Protein AF-A0A383CA34-F1 (afdb_monomer_lite)

Sequence (43 aa):
MNKWDKQFTNDQEILMAFAIWDGSEKDRNGRKVVSMWQRLHLP

Radius of gyration: 13.81 Å; chains: 1; bounding box: 31×23×33 Å

Structure (mmCIF, N/CA/C/O backbone):
data_AF-A0A383CA34-F1
#
_entry.id   AF-A0A383CA34-F1
#
loop_
_atom_site.group_PDB
_atom_site.id
_atom_site.type_symbol
_atom_site.label_atom_id
_atom_site.label_alt_id
_atom_site.label_comp_id
_atom_site.label_asym_id
_atom_site.label_entity_id
_atom_site.label_seq_id
_atom_site.pdbx_PDB_ins_code
_atom_site.Cartn_x
_atom_site.Cartn_y
_atom_site.Cartn_z
_atom_site.occupancy
_atom_site.B_iso_or_equiv
_atom_site.auth_seq_id
_atom_site.auth_comp_id
_atom_site.auth_asym_id
_atom_site.auth_atom_id
_ato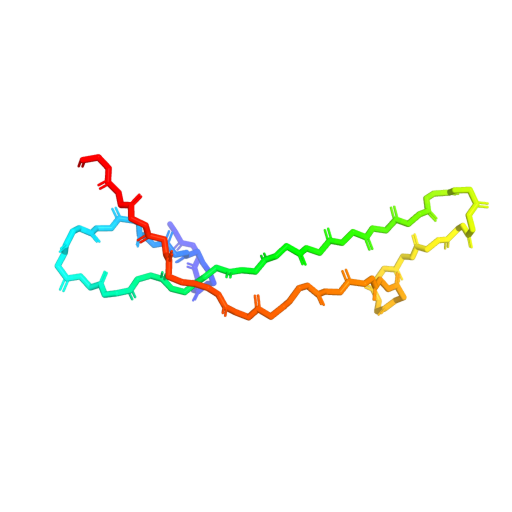m_site.pdbx_PDB_model_num
ATOM 1 N N . MET A 1 1 ? -9.595 14.300 6.552 1.00 73.38 1 MET A N 1
ATOM 2 C CA . MET A 1 1 ? -9.406 12.980 5.919 1.00 73.38 1 MET A CA 1
ATOM 3 C C . MET A 1 1 ? -10.025 13.014 4.541 1.00 73.38 1 MET A C 1
ATOM 5 O O . MET A 1 1 ? -11.152 13.478 4.405 1.00 73.38 1 MET A O 1
ATOM 9 N N . ASN A 1 2 ? -9.278 12.594 3.526 1.00 91.38 2 ASN A N 1
ATOM 10 C CA . ASN A 1 2 ? -9.819 12.347 2.196 1.00 91.38 2 ASN A CA 1
ATOM 11 C C . ASN A 1 2 ? -10.588 11.003 2.191 1.00 91.38 2 ASN A C 1
ATOM 13 O O . ASN A 1 2 ? -10.505 10.224 3.138 1.00 91.38 2 ASN A O 1
ATOM 17 N N . LYS A 1 3 ? -11.330 10.719 1.116 1.00 92.88 3 LYS A N 1
ATOM 18 C CA . LYS A 1 3 ? -12.144 9.492 0.992 1.00 92.88 3 LYS A CA 1
ATOM 19 C C . LYS A 1 3 ? -11.349 8.173 0.913 1.00 92.88 3 LYS A C 1
ATOM 21 O O . LYS A 1 3 ? -11.950 7.108 0.947 1.00 92.88 3 LYS A O 1
ATOM 26 N N . TRP A 1 4 ? -10.036 8.250 0.734 1.00 90.81 4 TRP A N 1
ATOM 27 C CA . TRP A 1 4 ? -9.093 7.135 0.61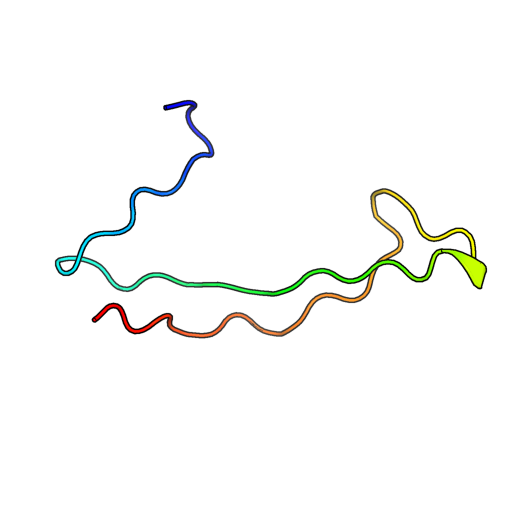9 1.00 90.81 4 TRP A CA 1
ATOM 28 C C . TRP A 1 4 ? -8.264 6.913 1.889 1.00 90.81 4 TRP A C 1
ATOM 30 O O . TRP A 1 4 ? -7.624 5.872 2.018 1.00 90.81 4 TRP A O 1
ATOM 40 N N . ASP A 1 5 ? -8.267 7.868 2.819 1.00 92.56 5 ASP A N 1
ATOM 41 C CA . ASP A 1 5 ? -7.561 7.744 4.086 1.00 92.56 5 ASP A CA 1
ATOM 42 C C . ASP A 1 5 ? -8.281 6.712 4.958 1.00 92.56 5 ASP A C 1
ATOM 44 O O . ASP A 1 5 ? -9.484 6.819 5.217 1.00 92.56 5 ASP A O 1
ATOM 48 N N . LYS A 1 6 ? -7.542 5.718 5.455 1.00 91.19 6 LYS A N 1
ATOM 49 C CA . LYS A 1 6 ? -8.064 4.765 6.435 1.00 91.19 6 LYS A CA 1
ATOM 50 C C . LYS A 1 6 ? -7.811 5.300 7.841 1.00 91.19 6 LYS A C 1
ATOM 52 O O . LYS A 1 6 ? -6.673 5.571 8.212 1.00 91.19 6 LYS A O 1
ATOM 57 N N . GLN A 1 7 ? -8.874 5.420 8.632 1.00 91.25 7 GLN A N 1
ATOM 58 C CA . GLN A 1 7 ? -8.748 5.616 10.072 1.00 91.25 7 GLN A CA 1
ATOM 59 C C . GLN A 1 7 ? -8.413 4.279 10.735 1.00 91.25 7 GLN A C 1
ATOM 61 O O . GLN A 1 7 ? -9.046 3.263 10.435 1.00 91.25 7 GLN A O 1
ATOM 66 N N . PHE A 1 8 ? -7.418 4.292 11.620 1.00 92.69 8 PHE A N 1
ATOM 67 C CA . PHE A 1 8 ? -7.034 3.128 12.409 1.00 92.69 8 PHE A CA 1
ATOM 68 C C . PHE A 1 8 ? -7.812 3.128 13.721 1.00 92.69 8 PHE A C 1
ATOM 70 O O . PHE A 1 8 ? -7.614 4.002 14.564 1.00 92.69 8 PHE A O 1
ATOM 77 N N . THR A 1 9 ? -8.725 2.175 13.863 1.00 92.75 9 THR A N 1
ATOM 78 C CA . THR A 1 9 ? -9.618 2.026 15.012 1.00 92.75 9 THR A CA 1
ATOM 79 C C . THR A 1 9 ? -9.713 0.549 15.400 1.00 92.75 9 THR A C 1
ATOM 81 O O . THR A 1 9 ? -9.596 -0.330 14.548 1.00 92.75 9 THR A O 1
ATOM 84 N N . ASN A 1 10 ? -9.900 0.267 16.692 1.00 89.81 10 ASN A N 1
ATOM 85 C CA . ASN A 1 10 ? -9.942 -1.102 17.235 1.00 89.81 10 ASN A CA 1
ATOM 86 C C . ASN A 1 10 ? -11.279 -1.831 17.002 1.00 89.81 10 ASN A C 1
ATOM 88 O O . ASN A 1 10 ? -11.411 -3.005 17.331 1.00 89.81 10 ASN A O 1
ATOM 92 N N . ASP A 1 11 ? -12.281 -1.143 16.463 1.00 89.38 11 ASP A N 1
ATOM 93 C CA . ASP A 1 11 ? -13.639 -1.647 16.237 1.00 89.38 11 ASP A CA 1
ATOM 94 C C . ASP A 1 11 ? -13.817 -2.355 14.883 1.00 89.38 11 ASP A C 1
ATOM 96 O O . ASP A 1 11 ? -14.868 -2.945 14.629 1.00 89.38 11 ASP A O 1
ATOM 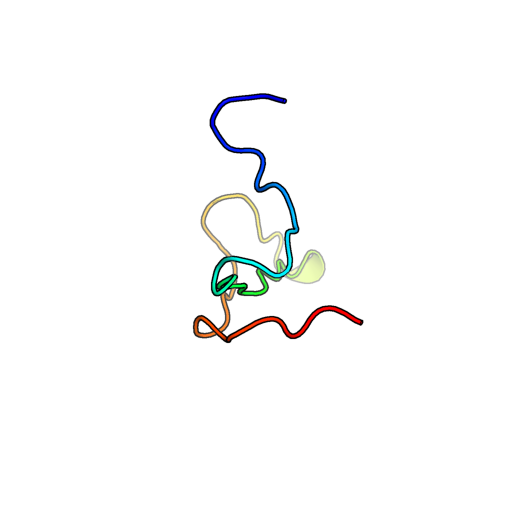100 N N . GLN A 1 12 ? -12.813 -2.306 14.003 1.00 89.94 12 GLN A N 1
ATOM 101 C CA . GLN A 1 12 ? -12.874 -2.883 12.663 1.00 89.94 12 GLN A CA 1
ATOM 102 C C . GLN A 1 12 ? -11.585 -3.621 12.312 1.00 89.94 12 GLN A C 1
ATOM 104 O O . GLN A 1 12 ? -10.488 -3.149 12.602 1.00 89.94 12 GLN A O 1
ATOM 109 N N . GLU A 1 13 ? -11.704 -4.749 11.601 1.00 91.94 13 GLU A N 1
ATOM 110 C CA . GLU A 1 13 ? -10.536 -5.385 10.991 1.00 91.94 13 GLU A CA 1
ATOM 111 C C . GLU A 1 13 ? -9.920 -4.446 9.946 1.00 91.94 13 GLU A C 1
ATOM 113 O O . GLU A 1 13 ? -10.591 -3.956 9.031 1.00 91.94 13 GLU A O 1
ATOM 118 N N . ILE A 1 14 ? -8.616 -4.209 10.070 1.00 95.12 14 ILE A N 1
ATOM 119 C CA . ILE A 1 14 ? -7.863 -3.381 9.133 1.00 95.12 14 ILE A CA 1
ATOM 120 C C . ILE A 1 14 ? -7.014 -4.298 8.269 1.00 95.12 14 ILE A C 1
ATOM 122 O O . ILE A 1 14 ? -6.129 -4.992 8.765 1.00 95.12 14 ILE A O 1
ATOM 126 N N . LEU A 1 15 ? -7.281 -4.289 6.965 1.00 95.44 15 LEU A N 1
ATOM 127 C CA . LEU A 1 15 ? -6.451 -4.980 5.988 1.00 95.44 15 LEU A CA 1
ATOM 128 C C . LEU A 1 15 ? -5.347 -4.050 5.487 1.00 95.44 15 LEU A C 1
ATOM 130 O O . LEU A 1 15 ? -5.597 -2.894 5.144 1.00 95.44 15 LEU A O 1
ATOM 134 N N . MET A 1 16 ? -4.127 -4.572 5.425 1.00 96.00 16 MET A N 1
ATOM 135 C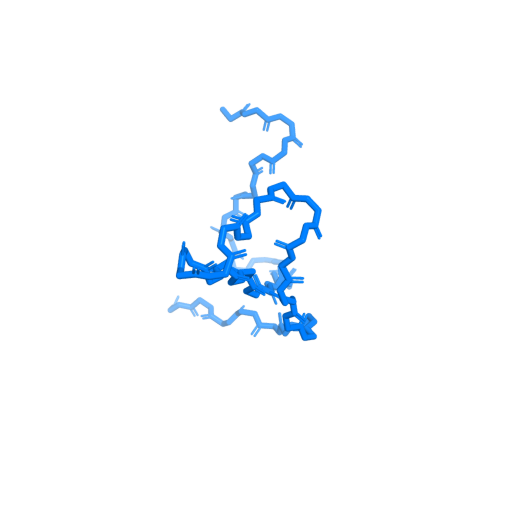 CA . MET A 1 16 ? -2.935 -3.864 4.971 1.00 96.00 16 MET A CA 1
ATOM 136 C C . MET A 1 16 ? -2.134 -4.736 4.002 1.00 96.00 16 MET A C 1
ATOM 138 O O . MET A 1 16 ? -2.098 -5.958 4.129 1.00 96.00 16 MET A O 1
ATOM 142 N N . ALA A 1 17 ? -1.486 -4.098 3.033 1.00 97.69 17 ALA A N 1
ATOM 143 C CA . ALA A 1 17 ? -0.507 -4.709 2.146 1.00 97.69 17 ALA A CA 1
ATOM 144 C C . ALA A 1 17 ? 0.643 -3.722 1.913 1.00 97.69 17 ALA A C 1
ATOM 146 O O . ALA A 1 17 ? 0.459 -2.508 2.030 1.00 97.69 17 ALA A O 1
ATOM 147 N N . PHE A 1 18 ? 1.817 -4.239 1.557 1.00 97.38 18 PHE A N 1
ATOM 148 C CA . PHE A 1 18 ? 2.976 -3.430 1.195 1.00 97.38 18 PHE A CA 1
ATOM 149 C C . PHE A 1 18 ? 3.155 -3.387 -0.315 1.00 97.38 18 PHE A C 1
ATOM 151 O O . PHE A 1 18 ? 2.933 -4.379 -1.005 1.00 97.38 18 PHE A O 1
ATOM 158 N N . ALA A 1 19 ? 3.597 -2.235 -0.809 1.00 97.88 19 ALA A N 1
ATOM 159 C CA . ALA A 1 19 ? 3.978 -2.016 -2.193 1.00 97.88 19 ALA A CA 1
ATOM 160 C C . ALA A 1 19 ? 5.442 -1.572 -2.242 1.00 97.88 19 ALA A C 1
ATOM 162 O O . ALA A 1 19 ? 5.818 -0.629 -1.547 1.00 97.88 19 ALA A O 1
ATOM 163 N N . ILE A 1 20 ? 6.253 -2.249 -3.056 1.00 97.75 20 ILE A N 1
ATOM 164 C CA . ILE A 1 20 ? 7.687 -1.978 -3.195 1.00 97.75 20 ILE A CA 1
ATOM 165 C C . ILE A 1 20 ? 8.001 -1.689 -4.662 1.00 97.75 20 ILE A C 1
ATOM 167 O O . ILE A 1 20 ? 7.587 -2.430 -5.555 1.00 97.75 20 ILE A O 1
ATOM 171 N N . TRP A 1 21 ? 8.755 -0.615 -4.884 1.00 98.38 21 TRP A N 1
ATOM 172 C CA . TRP A 1 21 ? 9.327 -0.240 -6.173 1.00 98.38 21 TRP A CA 1
ATOM 173 C C . TRP A 1 21 ? 10.845 -0.353 -6.080 1.00 98.38 21 TRP A C 1
ATOM 175 O O . TRP A 1 21 ? 11.443 0.226 -5.171 1.00 98.38 21 TRP A O 1
ATOM 185 N N . ASP A 1 22 ? 11.466 -1.055 -7.024 1.00 98.00 22 ASP A N 1
ATOM 186 C CA . ASP A 1 22 ? 12.919 -1.058 -7.156 1.00 98.00 22 ASP A CA 1
ATOM 187 C C . ASP A 1 22 ? 13.383 0.126 -8.020 1.00 98.00 22 ASP A C 1
ATOM 189 O O . ASP A 1 22 ? 13.200 0.173 -9.241 1.00 98.00 22 ASP A O 1
ATOM 193 N N . GLY A 1 23 ? 13.998 1.115 -7.369 1.00 97.62 23 GLY A N 1
ATOM 194 C CA . GLY A 1 23 ? 14.512 2.307 -8.041 1.00 97.62 23 GLY A CA 1
ATOM 195 C C . GLY A 1 23 ? 15.656 2.021 -9.019 1.00 97.62 23 GLY A C 1
ATOM 196 O O . GLY A 1 23 ? 15.811 2.767 -9.987 1.00 97.62 23 GLY A O 1
ATOM 197 N 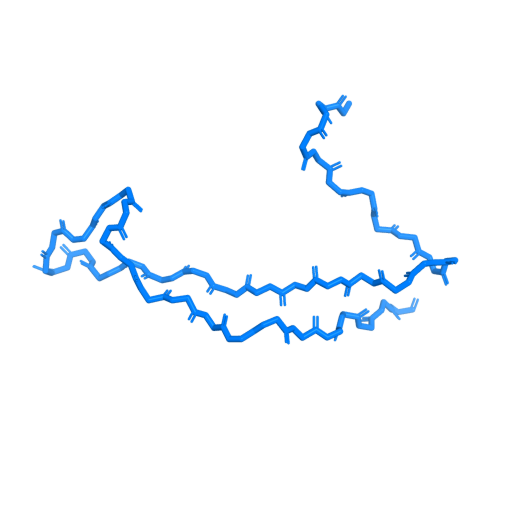N . SER A 1 24 ? 16.424 0.945 -8.816 1.00 98.06 24 SER A N 1
ATOM 198 C CA . SER A 1 24 ? 17.499 0.549 -9.735 1.00 98.06 24 SER A CA 1
ATOM 199 C C . SER A 1 24 ? 16.941 0.055 -11.075 1.00 98.06 24 SER A C 1
ATOM 201 O O . SER A 1 24 ? 17.458 0.412 -12.135 1.00 98.06 24 SER A O 1
ATOM 203 N N . GLU A 1 25 ? 15.786 -0.614 -11.031 1.00 97.62 25 GLU A N 1
ATOM 204 C CA . GLU A 1 25 ? 15.009 -1.065 -12.193 1.00 97.62 25 GLU A CA 1
ATOM 205 C C . GLU A 1 25 ? 14.070 0.014 -12.762 1.00 97.62 25 GLU A C 1
ATOM 207 O O . GLU A 1 25 ? 13.346 -0.215 -13.742 1.00 97.62 25 GLU A O 1
ATOM 212 N N . LYS A 1 26 ? 14.107 1.225 -12.186 1.00 96.75 26 LYS A N 1
ATOM 213 C CA . LYS A 1 26 ? 13.262 2.380 -12.543 1.00 96.75 26 LYS A CA 1
ATOM 214 C C . LYS A 1 26 ? 11.766 2.078 -12.418 1.00 96.75 26 LYS A C 1
ATOM 216 O O . LYS A 1 26 ? 10.949 2.579 -13.202 1.00 96.75 26 LYS A O 1
ATOM 221 N N . ASP A 1 27 ? 11.405 1.257 -11.440 1.00 98.38 27 ASP A N 1
ATOM 222 C CA . ASP A 1 27 ? 10.019 0.936 -11.138 1.00 98.38 27 ASP A CA 1
ATOM 223 C C . ASP A 1 27 ? 9.253 2.181 -10.688 1.00 98.38 27 ASP A C 1
ATOM 225 O O . ASP A 1 27 ? 9.729 3.007 -9.910 1.00 98.38 27 ASP A O 1
ATOM 229 N N . ARG A 1 28 ? 8.034 2.333 -11.211 1.00 96.81 28 ARG A N 1
ATOM 230 C CA . ARG A 1 28 ? 7.137 3.449 -10.894 1.00 96.81 28 ARG A CA 1
ATOM 231 C C . ARG A 1 28 ? 5.689 3.088 -11.175 1.00 96.81 28 ARG A C 1
ATOM 233 O O . ARG A 1 28 ? 5.393 2.238 -12.019 1.00 96.81 28 ARG A O 1
ATOM 240 N N . ASN A 1 29 ? 4.774 3.798 -10.521 1.00 94.81 29 ASN A N 1
ATOM 241 C CA . ASN A 1 29 ? 3.331 3.678 -10.732 1.00 94.81 29 ASN A CA 1
ATOM 242 C C . ASN A 1 29 ? 2.840 2.221 -10.584 1.00 94.81 29 ASN A C 1
ATOM 244 O O . ASN A 1 29 ? 2.808 1.665 -9.484 1.00 94.81 29 ASN A O 1
ATOM 248 N N . GLY A 1 30 ? 2.433 1.602 -11.697 1.00 95.75 30 GLY A N 1
ATOM 249 C CA . GLY A 1 30 ? 1.941 0.229 -11.763 1.00 95.75 30 GLY A CA 1
ATOM 250 C C . GLY A 1 30 ? 3.028 -0.842 -11.664 1.00 95.75 30 GLY A C 1
ATOM 251 O O . GLY A 1 30 ? 2.713 -1.946 -11.237 1.00 95.75 30 GLY A O 1
ATOM 252 N N . ARG A 1 31 ? 4.283 -0.523 -12.006 1.00 97.69 31 ARG A N 1
ATOM 253 C CA . ARG A 1 31 ? 5.403 -1.470 -11.964 1.00 97.69 31 ARG A CA 1
ATOM 254 C C . ARG A 1 31 ? 5.953 -1.511 -10.542 1.00 97.69 31 ARG A C 1
ATOM 256 O O . ARG A 1 31 ? 6.690 -0.612 -10.159 1.00 97.69 31 ARG A O 1
ATOM 263 N N . LYS A 1 32 ? 5.458 -2.465 -9.757 1.00 97.56 32 LYS A N 1
ATOM 264 C CA . LYS A 1 32 ? 5.771 -2.689 -8.342 1.00 97.56 32 LYS A CA 1
ATOM 265 C C . LYS A 1 32 ? 5.410 -4.110 -7.953 1.00 97.56 32 LYS A C 1
ATOM 267 O O . LYS A 1 32 ? 4.513 -4.701 -8.557 1.00 97.56 32 LYS A O 1
ATOM 272 N N . VAL A 1 33 ? 6.027 -4.606 -6.892 1.00 97.75 33 VAL A N 1
ATOM 273 C CA . VAL A 1 33 ? 5.586 -5.834 -6.225 1.00 97.75 33 VAL A CA 1
ATOM 274 C C . VAL A 1 33 ? 4.661 -5.452 -5.074 1.00 97.75 33 VAL A C 1
ATOM 276 O O . VAL A 1 33 ? 4.933 -4.497 -4.346 1.00 97.75 33 VAL A O 1
ATOM 279 N N . VAL A 1 34 ? 3.552 -6.176 -4.925 1.00 97.88 34 VAL A N 1
ATOM 280 C CA . VAL A 1 34 ? 2.577 -5.966 -3.848 1.00 97.88 34 VAL A CA 1
ATOM 281 C C . VAL A 1 34 ? 2.438 -7.262 -3.056 1.00 97.88 34 VAL A C 1
ATOM 283 O O . VAL A 1 34 ? 2.324 -8.333 -3.652 1.00 97.88 34 VAL A O 1
ATOM 286 N N . SER A 1 35 ? 2.463 -7.179 -1.726 1.00 98.12 35 SER A N 1
ATOM 287 C CA . SER A 1 35 ? 2.208 -8.340 -0.869 1.00 98.12 35 SER A CA 1
ATOM 288 C C . SER A 1 35 ? 0.740 -8.772 -0.929 1.00 98.12 35 SER A C 1
ATOM 290 O O . SER A 1 35 ? -0.139 -8.019 -1.348 1.00 98.12 35 SER A O 1
ATOM 292 N N . MET A 1 36 ? 0.442 -9.965 -0.413 1.00 98.00 36 MET A N 1
ATOM 293 C CA . MET A 1 36 ? -0.939 -10.322 -0.078 1.00 98.00 36 MET A CA 1
ATOM 294 C C . MET A 1 36 ? -1.481 -9.383 1.011 1.00 98.00 36 MET A C 1
ATOM 296 O O . MET A 1 36 ? -0.714 -8.866 1.830 1.00 98.00 36 MET A O 1
ATOM 300 N N . TRP A 1 37 ? -2.802 -9.199 1.044 1.00 97.56 37 TRP A N 1
ATOM 301 C CA . TRP A 1 37 ? -3.482 -8.525 2.152 1.00 97.56 37 TRP A CA 1
ATOM 302 C C . TRP A 1 37 ? -3.301 -9.307 3.452 1.0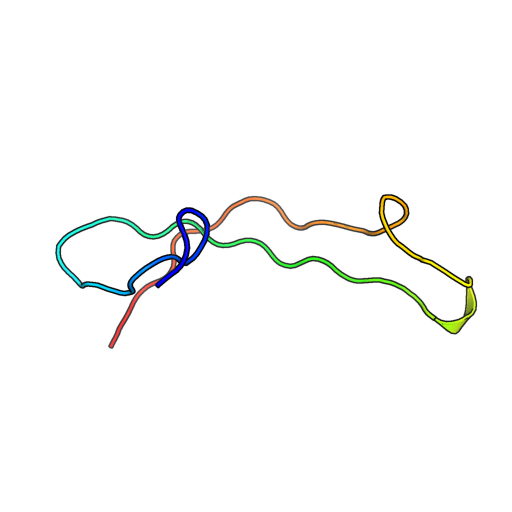0 97.56 37 TRP A C 1
ATOM 304 O O . TRP A 1 37 ? -3.437 -10.529 3.458 1.00 97.56 37 TRP A O 1
ATOM 314 N N . GLN A 1 38 ? -3.013 -8.604 4.543 1.00 97.19 38 GLN A N 1
ATOM 315 C CA . GLN A 1 38 ? -2.863 -9.141 5.895 1.00 97.19 38 GLN A CA 1
ATOM 316 C C . GLN A 1 38 ? -3.689 -8.316 6.882 1.00 97.19 38 GLN A C 1
ATOM 318 O O . GLN A 1 38 ? -3.995 -7.152 6.622 1.00 97.19 38 GLN A O 1
ATOM 323 N N . ARG A 1 39 ? -4.039 -8.911 8.024 1.00 95.44 39 ARG A N 1
ATOM 324 C CA . ARG A 1 39 ? -4.705 -8.195 9.118 1.00 95.44 39 ARG A CA 1
ATOM 325 C C . ARG A 1 39 ? -3.681 -7.409 9.930 1.00 95.44 39 ARG A C 1
ATOM 327 O O . ARG A 1 39 ? -2.678 -7.968 10.366 1.00 95.44 39 ARG A O 1
ATOM 334 N N . LEU A 1 40 ? -3.950 -6.127 10.143 1.00 94.94 40 LEU A N 1
ATOM 335 C CA . LEU A 1 40 ? -3.185 -5.279 11.044 1.00 94.94 40 LEU A CA 1
ATOM 336 C C . LEU A 1 40 ? -3.785 -5.356 12.449 1.00 94.94 40 LEU A C 1
ATOM 338 O O . LEU A 1 40 ? -4.948 -5.013 12.653 1.00 94.94 40 LEU A O 1
ATOM 342 N N . HIS A 1 41 ? -2.960 -5.755 13.410 1.00 92.50 41 HIS A N 1
ATOM 343 C CA . HIS A 1 41 ? -3.281 -5.681 14.828 1.00 92.50 41 HIS A CA 1
ATOM 344 C C . HIS A 1 41 ? -2.775 -4.352 15.385 1.00 92.50 41 HIS A C 1
ATOM 346 O O . HIS A 1 41 ? -1.589 -4.040 15.267 1.00 92.50 41 HIS A O 1
ATOM 352 N N . LEU A 1 42 ? -3.684 -3.563 15.948 1.00 90.06 42 LEU A N 1
ATOM 353 C CA . LEU A 1 42 ? -3.349 -2.322 16.635 1.00 90.06 42 LEU A CA 1
ATOM 354 C C . LEU A 1 42 ? -3.009 -2.611 18.113 1.00 90.06 42 LEU A C 1
ATOM 356 O O . LEU A 1 42 ? -3.480 -3.625 18.635 1.00 90.06 42 LEU A O 1
ATOM 360 N N . PRO A 1 43 ? -2.180 -1.768 18.762 1.00 85.69 43 PRO A N 1
ATOM 361 C CA . PRO A 1 43 ? -1.870 -1.880 20.188 1.00 85.69 43 PRO A CA 1
ATOM 362 C C . PRO A 1 43 ? -3.089 -1.742 21.109 1.00 85.69 43 PRO A C 1
ATOM 364 O O . PRO A 1 43 ? -4.033 -0.991 20.757 1.00 85.69 43 PRO A O 1
#

Foldseek 3Di:
DPPPDDDDDPPDWDKDKDWDADVVVPGDDPRTDIDDIDTDDDD

Secondary structure (DSSP, 8-state):
--TTPPP--TTS-EEE--EE--TTTT--TT-SEEPPPEEEPP-

Organism: NCBI:txid408172

pLDDT: mean 94.41, std 4.56, range [73.38, 98.38]